Protein AF-A0A3A0ABI9-F1 (afdb_monomer)

Foldseek 3Di:
DDDPVVVVVVVVVVVVVPPPPPVPPQDPVNLVVLVVVLVVLVVVQADDPDDPPPDPDPDPDPVVVVVVVVVVVVCCVVSVVVRVVSSVVSVVVSVVSVVVSVVVVVVSVVVVVVVVVVVVVVVVVD

Structure (mmCIF, N/CA/C/O backbone):
data_AF-A0A3A0ABI9-F1
#
_entry.id   AF-A0A3A0ABI9-F1
#
loop_
_atom_site.group_PDB
_atom_site.id
_atom_site.type_symbol
_atom_site.label_atom_id
_atom_site.label_alt_id
_atom_site.label_comp_id
_atom_site.label_asym_id
_atom_site.label_entity_id
_atom_site.label_seq_id
_atom_site.pdbx_PDB_ins_code
_atom_site.Cartn_x
_atom_site.Cartn_y
_atom_site.Cartn_z
_atom_site.occupancy
_atom_site.B_iso_or_equiv
_atom_site.auth_seq_id
_atom_site.auth_comp_id
_atom_site.auth_asym_id
_atom_site.auth_atom_id
_atom_site.pdbx_PDB_model_num
ATOM 1 N N . MET A 1 1 ? 35.289 -0.280 15.786 1.00 54.44 1 MET A N 1
ATOM 2 C CA . MET A 1 1 ? 34.687 1.031 16.111 1.00 54.44 1 MET A CA 1
ATOM 3 C C . MET A 1 1 ? 33.348 1.108 15.396 1.00 54.44 1 MET A C 1
ATOM 5 O O . MET A 1 1 ? 33.340 1.077 14.175 1.00 54.44 1 MET A O 1
ATOM 9 N N . ARG A 1 2 ? 32.233 1.041 16.135 1.00 58.38 2 ARG A N 1
ATOM 10 C CA . ARG A 1 2 ? 30.863 0.992 15.594 1.00 58.38 2 ARG A CA 1
ATOM 11 C C . ARG A 1 2 ? 30.312 2.423 15.613 1.00 58.38 2 ARG A C 1
ATOM 13 O O . ARG A 1 2 ? 30.433 3.086 16.635 1.00 58.38 2 ARG A O 1
ATOM 20 N N . ASP A 1 3 ? 29.825 2.912 14.477 1.00 71.31 3 ASP A N 1
ATOM 21 C CA . ASP A 1 3 ? 29.533 4.334 14.257 1.00 71.31 3 ASP A CA 1
ATOM 22 C C . ASP A 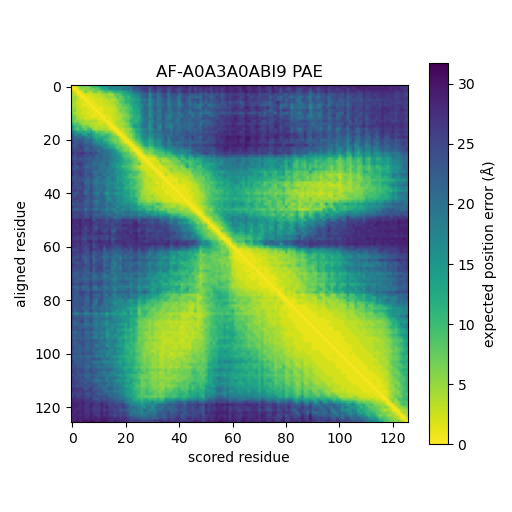1 3 ? 28.279 4.786 15.033 1.00 71.31 3 ASP A C 1
ATOM 24 O O . ASP A 1 3 ? 27.146 4.446 14.686 1.00 71.31 3 ASP A O 1
ATOM 28 N N . GLU A 1 4 ? 28.479 5.572 16.093 1.00 72.31 4 GLU A N 1
ATOM 29 C CA . GLU A 1 4 ? 27.427 6.098 16.980 1.00 72.31 4 GLU A CA 1
ATOM 30 C C . GLU A 1 4 ? 26.394 6.985 16.265 1.00 72.31 4 GLU A C 1
ATOM 32 O O . GLU A 1 4 ? 25.349 7.336 16.826 1.00 72.31 4 GLU A O 1
ATOM 37 N N . ARG A 1 5 ? 26.669 7.413 15.028 1.00 75.00 5 ARG A N 1
ATOM 38 C CA . ARG A 1 5 ? 25.697 8.159 14.220 1.00 75.00 5 ARG A CA 1
ATOM 39 C C . ARG A 1 5 ? 24.612 7.260 13.646 1.00 75.00 5 ARG A C 1
ATOM 41 O O . ARG A 1 5 ? 23.452 7.667 13.625 1.00 75.00 5 ARG A O 1
ATOM 48 N N . VAL A 1 6 ? 24.975 6.039 13.265 1.00 74.81 6 VAL A N 1
ATOM 49 C CA . VAL A 1 6 ? 24.053 5.043 12.712 1.00 74.81 6 VAL A CA 1
ATOM 50 C C . VAL A 1 6 ? 23.094 4.561 13.800 1.00 74.81 6 VAL A C 1
ATOM 52 O O . VAL A 1 6 ? 21.883 4.538 13.594 1.00 74.81 6 VAL A O 1
ATOM 55 N N . GLU A 1 7 ? 23.606 4.309 15.005 1.00 72.69 7 GLU A N 1
ATOM 56 C CA . GLU A 1 7 ? 22.789 3.872 16.142 1.00 72.69 7 GLU A CA 1
ATOM 57 C C . GLU A 1 7 ? 21.750 4.931 16.543 1.00 72.69 7 GLU A C 1
ATOM 59 O O . GLU A 1 7 ? 20.583 4.623 16.773 1.00 72.69 7 GLU A O 1
ATOM 64 N N . ARG A 1 8 ? 22.130 6.217 16.523 1.00 75.12 8 ARG A N 1
ATOM 65 C CA . ARG A 1 8 ? 21.207 7.335 16.782 1.00 75.12 8 ARG A CA 1
ATOM 66 C C . ARG A 1 8 ? 20.148 7.509 15.698 1.00 75.12 8 ARG A C 1
ATOM 68 O O . ARG A 1 8 ? 19.088 8.067 15.980 1.00 75.12 8 ARG A O 1
ATOM 75 N N . GLN A 1 9 ? 20.425 7.081 14.471 1.00 72.31 9 GLN A N 1
ATOM 76 C CA . GLN A 1 9 ? 19.454 7.103 13.382 1.00 72.31 9 GLN A CA 1
ATOM 77 C C . GLN A 1 9 ? 18.454 5.949 13.520 1.00 72.31 9 GLN A C 1
ATOM 79 O O . GLN A 1 9 ? 17.253 6.180 13.394 1.00 72.31 9 GLN A O 1
ATOM 84 N N . TYR A 1 10 ? 18.923 4.751 13.887 1.00 66.06 10 TYR A N 1
ATOM 85 C CA . TYR A 1 10 ? 18.051 3.622 14.217 1.00 66.06 10 TYR A CA 1
ATOM 86 C C . TYR A 1 10 ? 17.178 3.914 15.438 1.00 66.06 10 TYR A C 1
ATOM 88 O O . TYR A 1 10 ? 15.972 3.708 15.381 1.00 66.06 10 TYR A O 1
ATOM 96 N N . GLN A 1 11 ? 17.742 4.477 16.506 1.00 70.38 11 GLN A N 1
ATOM 97 C CA . GLN A 1 11 ? 16.997 4.844 17.716 1.00 70.38 11 GLN A CA 1
ATOM 98 C C . GLN A 1 11 ? 15.883 5.867 17.431 1.00 70.38 11 GLN A C 1
ATOM 100 O O . GLN A 1 11 ? 14.794 5.751 17.984 1.00 70.38 11 GLN A O 1
ATOM 105 N N . ARG A 1 12 ? 16.116 6.829 16.523 1.00 70.00 12 ARG A N 1
ATOM 106 C CA . ARG A 1 12 ? 15.092 7.797 16.081 1.00 70.00 12 ARG A CA 1
ATOM 107 C C . ARG A 1 12 ? 13.991 7.167 15.229 1.00 70.00 12 ARG A C 1
ATOM 109 O O . ARG A 1 12 ? 12.836 7.563 15.334 1.00 70.00 12 ARG A O 1
ATOM 116 N N . LEU A 1 13 ? 14.344 6.204 14.381 1.00 65.69 13 LEU A N 1
ATOM 117 C CA . LEU A 1 13 ? 13.376 5.452 13.580 1.00 65.69 13 LEU A CA 1
ATOM 118 C C . LEU A 1 13 ? 12.513 4.546 14.464 1.00 65.69 13 LEU A C 1
ATOM 120 O O . LEU A 1 13 ? 11.297 4.513 14.310 1.00 65.69 13 LEU A O 1
ATOM 124 N N . TRP A 1 14 ? 13.124 3.868 15.436 1.00 60.22 14 TRP A N 1
ATOM 125 C CA . TRP A 1 14 ? 12.414 2.981 16.355 1.00 60.22 14 TRP A CA 1
ATOM 126 C C . TRP A 1 14 ? 11.557 3.734 17.377 1.00 60.22 14 TRP A C 1
ATOM 128 O O . TRP A 1 14 ? 10.462 3.268 17.694 1.00 60.22 14 TRP A O 1
ATOM 138 N N . SER A 1 15 ? 11.971 4.921 17.834 1.00 61.84 15 SER A N 1
ATOM 139 C CA . SER A 1 15 ? 11.137 5.751 18.715 1.00 61.84 15 SER A CA 1
ATOM 140 C C . SER A 1 15 ? 9.895 6.304 18.008 1.00 61.84 15 SER A C 1
ATOM 142 O O . SER A 1 15 ? 8.849 6.439 18.638 1.00 61.84 15 SER A O 1
ATOM 144 N N . ALA A 1 16 ? 9.966 6.543 16.695 1.00 60.66 16 ALA A N 1
ATOM 145 C CA . ALA A 1 16 ? 8.806 6.933 15.893 1.00 60.66 16 ALA A CA 1
ATOM 146 C C . ALA A 1 16 ? 7.798 5.782 15.690 1.00 60.66 16 ALA A C 1
ATOM 148 O O . ALA A 1 16 ? 6.610 6.034 15.493 1.00 60.66 16 ALA A O 1
ATOM 149 N N . ILE A 1 17 ? 8.250 4.524 15.767 1.00 58.03 17 ILE A N 1
ATOM 150 C CA . ILE A 1 17 ? 7.410 3.328 15.578 1.00 58.03 17 ILE A CA 1
ATOM 151 C C . ILE A 1 17 ? 6.723 2.899 16.890 1.00 58.03 17 ILE A C 1
ATOM 153 O O . ILE A 1 17 ? 5.660 2.283 16.855 1.00 58.03 17 ILE A O 1
ATOM 157 N N . GLN A 1 18 ? 7.253 3.273 18.060 1.00 53.44 18 GLN A N 1
ATOM 158 C CA . GLN A 1 18 ? 6.689 2.896 19.365 1.00 53.44 18 GLN A CA 1
ATOM 159 C C . GLN A 1 18 ? 5.586 3.826 19.899 1.00 53.44 18 GLN A C 1
ATOM 161 O O . GLN A 1 18 ? 5.443 4.005 21.109 1.00 53.44 18 GLN A O 1
ATOM 166 N N . VAL A 1 19 ? 4.709 4.348 19.037 1.00 52.56 19 VAL A N 1
ATOM 167 C CA . VAL A 1 19 ? 3.439 4.919 19.518 1.00 52.56 19 VAL A CA 1
ATOM 168 C C . VAL A 1 19 ? 2.477 3.772 19.831 1.00 52.56 19 VAL A C 1
ATOM 170 O O . VAL A 1 19 ? 1.508 3.513 19.119 1.00 52.56 19 VAL A O 1
ATOM 173 N N . ARG A 1 20 ? 2.743 3.060 20.930 1.00 48.59 20 ARG A N 1
ATOM 174 C CA . ARG A 1 20 ? 1.744 2.213 21.580 1.00 48.59 20 ARG A CA 1
ATOM 175 C C . ARG A 1 20 ? 0.709 3.157 22.183 1.00 48.59 20 ARG A C 1
ATOM 177 O O . ARG A 1 20 ? 0.879 3.633 23.303 1.00 48.59 20 ARG A O 1
ATOM 184 N N . ARG A 1 21 ? -0.340 3.479 21.419 1.00 58.16 21 ARG A N 1
ATOM 185 C CA . ARG A 1 21 ? -1.507 4.161 21.985 1.00 58.16 21 ARG A CA 1
ATOM 186 C C . ARG A 1 21 ? -2.050 3.284 23.116 1.00 58.16 21 ARG A C 1
ATOM 188 O O . ARG A 1 21 ? -2.218 2.081 22.900 1.00 58.16 21 ARG A O 1
ATOM 195 N N . PRO A 1 22 ? -2.304 3.843 24.309 1.00 48.88 22 PRO A N 1
ATOM 196 C CA . PRO A 1 22 ? -3.046 3.110 25.316 1.00 48.88 22 PRO A CA 1
ATOM 197 C C . PRO A 1 22 ? -4.397 2.735 24.701 1.00 48.88 22 PRO A C 1
ATOM 199 O O . PRO A 1 22 ? -5.061 3.585 24.113 1.00 48.88 22 PRO A O 1
ATOM 202 N N . LEU A 1 23 ? -4.792 1.467 24.823 1.00 50.66 23 LEU A N 1
ATOM 203 C CA . LEU A 1 23 ? -6.124 0.956 24.472 1.00 50.66 23 LEU A CA 1
ATOM 204 C C . LEU A 1 23 ? -7.188 1.492 25.460 1.00 50.66 23 LEU A C 1
ATOM 206 O O . LEU A 1 23 ? -8.037 0.753 25.944 1.00 50.66 23 LEU A O 1
ATOM 210 N N . GLY A 1 24 ? -7.100 2.773 25.824 1.00 49.28 24 GLY A N 1
ATOM 211 C CA . GLY A 1 24 ? -8.207 3.528 26.393 1.00 49.28 24 GLY A CA 1
ATOM 212 C C . GLY A 1 24 ? -9.120 3.909 25.236 1.00 49.28 24 GLY A C 1
ATOM 213 O O . GLY A 1 24 ? -8.612 4.286 24.183 1.00 49.28 24 GLY A O 1
ATOM 214 N N . GLY A 1 25 ? -10.429 3.715 25.414 1.00 52.09 25 GLY A N 1
ATOM 215 C CA . GLY A 1 25 ? -11.440 3.713 24.351 1.00 52.09 25 GLY A CA 1
ATOM 216 C C . GLY A 1 25 ? -11.136 4.655 23.185 1.00 52.09 25 GLY A C 1
ATOM 217 O O . GLY A 1 25 ? -10.945 5.850 23.391 1.00 52.09 25 GLY A O 1
ATOM 218 N N . MET A 1 26 ? -11.084 4.096 21.972 1.00 57.19 26 MET A N 1
ATOM 219 C CA . MET A 1 26 ? -10.920 4.868 20.742 1.00 57.19 26 MET A CA 1
ATOM 220 C C . MET A 1 26 ? -12.041 5.908 20.675 1.00 57.19 26 MET A C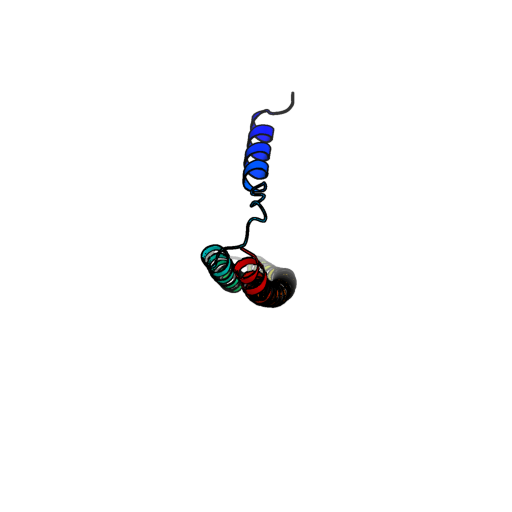 1
ATOM 222 O O . MET A 1 26 ? -13.216 5.562 20.562 1.00 57.19 26 MET A O 1
ATOM 226 N N . ASP A 1 27 ? -11.673 7.177 20.794 1.00 66.50 27 ASP A N 1
ATOM 227 C CA . ASP A 1 27 ? -12.587 8.292 20.619 1.00 66.50 27 ASP A CA 1
ATOM 228 C C . ASP A 1 27 ? -12.984 8.434 19.141 1.00 66.50 27 ASP A C 1
ATOM 230 O O . ASP A 1 27 ? -12.282 7.983 18.226 1.00 66.50 27 ASP A O 1
ATOM 234 N N . ALA A 1 28 ? -14.123 9.085 18.889 1.00 65.75 28 ALA A N 1
ATOM 235 C CA . ALA A 1 28 ? -14.615 9.328 17.532 1.00 65.75 28 ALA A CA 1
ATOM 236 C C . ALA A 1 28 ? -13.567 10.047 16.653 1.00 65.75 28 ALA A C 1
ATOM 238 O O . ALA A 1 28 ? -13.464 9.772 15.458 1.00 65.75 28 ALA A O 1
ATOM 239 N N . ALA A 1 29 ? -12.725 10.895 17.256 1.00 69.00 29 ALA A N 1
ATOM 240 C CA . ALA A 1 29 ? -11.622 11.580 16.585 1.00 69.00 29 ALA A CA 1
ATOM 241 C C . ALA A 1 29 ? -10.530 10.615 16.079 1.00 69.00 29 ALA A C 1
ATOM 243 O O . ALA A 1 29 ? -10.016 10.779 14.972 1.00 69.00 29 ALA A O 1
ATOM 244 N N . SER A 1 30 ? -10.184 9.573 16.842 1.00 69.75 30 SER A N 1
ATOM 245 C CA . SER A 1 30 ? -9.244 8.538 16.392 1.00 69.75 30 SER A CA 1
ATOM 246 C C . SER A 1 30 ? -9.810 7.676 15.271 1.00 69.75 30 SER A C 1
ATOM 248 O O . SER A 1 30 ? -9.068 7.286 14.364 1.00 69.75 30 SER A O 1
ATOM 250 N N . MET A 1 31 ? -11.113 7.391 15.315 1.00 68.38 31 MET A N 1
ATOM 251 C CA . MET A 1 31 ? -11.804 6.686 14.240 1.00 68.38 31 MET A CA 1
ATOM 252 C C . MET A 1 31 ? -11.807 7.505 12.949 1.00 68.38 31 MET A C 1
ATOM 254 O O . MET A 1 31 ? -11.492 6.953 11.893 1.00 68.38 31 MET A O 1
ATOM 258 N N . ASP A 1 32 ? -12.100 8.799 13.023 1.00 73.56 32 ASP A N 1
ATOM 259 C CA . ASP A 1 32 ? -12.086 9.696 11.867 1.00 73.56 32 ASP A CA 1
ATOM 260 C C . ASP A 1 32 ? -10.677 9.820 11.261 1.00 73.56 32 ASP A C 1
ATOM 262 O O . ASP A 1 32 ? -10.473 9.582 10.069 1.00 73.56 32 ASP A O 1
ATOM 266 N N . ALA A 1 33 ? -9.656 9.994 12.107 1.00 76.44 33 ALA A N 1
ATOM 267 C CA . ALA A 1 33 ? -8.258 10.003 11.677 1.00 76.44 33 ALA A CA 1
ATOM 268 C C . ALA A 1 33 ? -7.838 8.705 10.959 1.00 76.44 33 ALA A C 1
ATOM 270 O O . ALA A 1 33 ? -7.015 8.735 10.042 1.00 76.44 33 ALA A O 1
ATOM 271 N N . GLY A 1 34 ? -8.390 7.553 11.353 1.00 77.88 34 GLY A N 1
ATO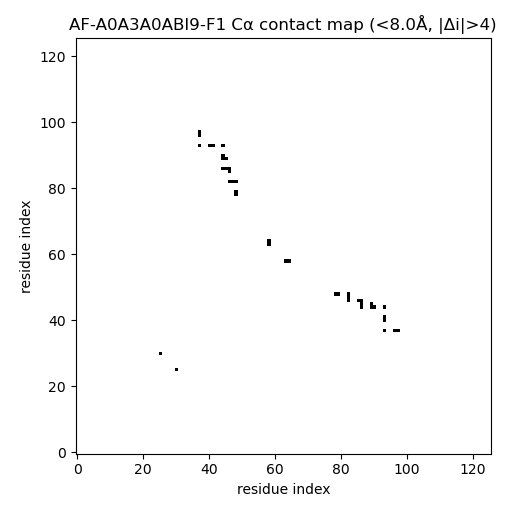M 272 C CA . GLY A 1 34 ? -8.145 6.286 10.664 1.00 77.88 34 GLY A CA 1
ATOM 273 C C . GLY A 1 34 ? -8.779 6.218 9.267 1.00 77.88 34 GLY A C 1
ATOM 274 O O . GLY A 1 34 ? -8.168 5.641 8.370 1.00 77.88 34 GLY A O 1
ATOM 275 N N . LYS A 1 35 ? -9.955 6.832 9.057 1.00 79.00 35 LYS A N 1
ATOM 276 C CA . LYS A 1 35 ? -10.608 6.908 7.736 1.00 79.00 35 LYS A CA 1
ATOM 277 C C . LYS A 1 35 ? -9.787 7.770 6.783 1.00 79.00 35 LYS A C 1
ATOM 279 O O . LYS A 1 35 ? -9.425 7.313 5.704 1.00 79.00 35 LYS A O 1
ATOM 284 N N . VAL A 1 36 ? -9.375 8.951 7.247 1.00 79.44 36 VAL A N 1
ATOM 285 C CA . VAL A 1 36 ? -8.529 9.881 6.483 1.00 79.44 36 VAL A CA 1
ATOM 286 C C . VAL A 1 36 ? -7.219 9.219 6.041 1.00 79.44 36 VAL A C 1
ATOM 288 O O . VAL A 1 36 ? -6.794 9.371 4.896 1.00 79.44 36 VAL A O 1
ATOM 291 N N . ARG A 1 37 ? -6.582 8.432 6.920 1.00 80.69 37 ARG A N 1
ATOM 292 C CA . ARG A 1 37 ? -5.349 7.699 6.581 1.00 80.69 37 ARG A CA 1
ATOM 293 C C . ARG A 1 37 ? -5.576 6.580 5.569 1.00 80.69 37 ARG A C 1
ATOM 295 O O . ARG A 1 37 ? -4.711 6.359 4.727 1.00 80.69 37 ARG A O 1
ATOM 302 N N . LEU A 1 38 ? -6.707 5.878 5.642 1.00 83.06 38 LEU A N 1
ATOM 303 C CA . LEU A 1 38 ? -7.041 4.816 4.693 1.00 83.06 38 LEU A CA 1
ATOM 304 C C . LEU A 1 38 ? -7.351 5.382 3.302 1.00 83.06 38 LEU A C 1
ATOM 306 O O . LEU A 1 38 ? -6.951 4.801 2.296 1.00 83.06 38 LEU A O 1
ATOM 310 N N . GLU A 1 39 ? -8.010 6.538 3.238 1.00 82.31 39 GLU A N 1
ATOM 311 C CA . GLU A 1 39 ? -8.230 7.268 1.987 1.00 82.31 39 GLU A CA 1
ATOM 312 C C . GLU A 1 39 ? -6.924 7.783 1.381 1.00 82.31 39 GLU A C 1
ATOM 314 O O . GLU A 1 39 ? -6.715 7.665 0.175 1.00 82.31 39 GLU A O 1
ATOM 319 N N . GLU A 1 40 ? -6.019 8.311 2.206 1.00 80.88 40 GLU A N 1
ATOM 320 C CA . GLU A 1 40 ? -4.691 8.719 1.747 1.00 80.88 40 GLU A CA 1
ATOM 321 C C . GLU A 1 40 ? -3.884 7.523 1.228 1.00 80.88 40 GLU A C 1
ATOM 323 O O . GLU A 1 40 ? -3.312 7.581 0.139 1.00 80.88 40 GLU A O 1
ATOM 328 N N . ALA A 1 41 ? -3.910 6.395 1.943 1.00 78.38 41 ALA A N 1
ATOM 329 C CA . ALA A 1 41 ? -3.286 5.157 1.484 1.00 78.38 41 ALA A CA 1
ATOM 330 C C . ALA A 1 41 ? -3.889 4.669 0.155 1.00 78.38 41 ALA A C 1
ATOM 332 O O . ALA A 1 41 ? -3.152 4.242 -0.731 1.00 78.38 41 ALA A O 1
ATOM 333 N N . ALA A 1 42 ? -5.210 4.785 -0.025 1.00 79.44 42 ALA A N 1
ATOM 334 C CA . ALA A 1 42 ? -5.880 4.437 -1.275 1.00 79.44 42 ALA A CA 1
ATOM 335 C C . ALA A 1 42 ? -5.425 5.315 -2.452 1.00 79.44 42 ALA A C 1
ATOM 337 O O . ALA A 1 42 ? -5.239 4.801 -3.555 1.00 79.44 42 ALA A O 1
ATOM 338 N N . ARG A 1 43 ? -5.203 6.618 -2.225 1.00 76.94 43 ARG A N 1
ATOM 339 C CA . ARG A 1 43 ? -4.677 7.542 -3.247 1.00 76.94 43 ARG A CA 1
ATOM 340 C C . ARG A 1 43 ? -3.260 7.174 -3.686 1.00 76.94 43 ARG A C 1
ATOM 342 O O . ARG A 1 43 ? -2.943 7.275 -4.868 1.00 76.94 43 ARG A O 1
ATOM 349 N N . LEU A 1 44 ? -2.424 6.729 -2.749 1.00 79.81 44 LEU A N 1
ATOM 350 C CA . LEU A 1 44 ? -1.012 6.415 -2.991 1.00 79.81 44 LEU A CA 1
ATOM 351 C C . LEU A 1 44 ? -0.760 4.968 -3.448 1.00 79.81 44 LEU A C 1
ATOM 353 O O . LEU A 1 44 ? 0.344 4.651 -3.883 1.00 79.81 44 LEU A O 1
ATOM 357 N N . ALA A 1 45 ? -1.762 4.088 -3.376 1.00 71.31 45 ALA A N 1
ATOM 358 C CA . ALA A 1 45 ? -1.615 2.659 -3.662 1.00 71.31 45 ALA A CA 1
ATOM 359 C C . ALA A 1 45 ? -1.217 2.341 -5.117 1.00 71.31 45 ALA A C 1
ATOM 361 O O . ALA A 1 45 ? -0.675 1.267 -5.380 1.00 71.31 45 ALA A O 1
ATOM 362 N N . THR A 1 46 ? -1.480 3.246 -6.064 1.00 72.00 46 THR A N 1
ATOM 363 C CA . THR A 1 46 ? -1.195 3.016 -7.487 1.00 72.00 46 THR A CA 1
ATOM 364 C C . THR A 1 46 ? 0.171 3.569 -7.878 1.00 72.00 46 THR A C 1
ATOM 366 O O . THR A 1 46 ? 0.410 4.774 -7.847 1.00 72.00 46 THR A O 1
ATOM 369 N N . VAL A 1 47 ? 1.048 2.683 -8.336 1.00 74.00 47 VAL A N 1
ATOM 370 C CA . VAL A 1 47 ? 2.346 3.008 -8.923 1.00 74.00 47 VAL A CA 1
ATOM 371 C C . VAL A 1 47 ? 2.209 3.066 -10.447 1.00 74.00 47 VAL A C 1
ATOM 373 O O . VAL A 1 47 ? 1.666 2.157 -11.076 1.00 74.00 47 VAL A O 1
ATOM 376 N N . ASN A 1 48 ? 2.715 4.139 -11.060 1.00 69.62 48 ASN A N 1
ATOM 377 C CA . ASN A 1 48 ? 2.719 4.327 -12.512 1.00 69.62 48 ASN A CA 1
ATOM 378 C C . ASN A 1 48 ? 4.099 4.008 -13.110 1.00 69.62 48 ASN A C 1
ATOM 380 O O . ASN A 1 48 ? 5.104 4.592 -12.714 1.00 69.62 48 ASN A O 1
ATOM 384 N N . ALA A 1 49 ? 4.143 3.129 -14.118 1.00 62.88 49 ALA A N 1
ATOM 385 C CA . ALA A 1 49 ? 5.376 2.729 -14.816 1.00 62.88 49 ALA A CA 1
ATOM 386 C C . ALA A 1 49 ? 5.807 3.690 -15.947 1.00 62.88 49 ALA A C 1
ATOM 388 O O . ALA A 1 49 ? 6.843 3.486 -16.584 1.00 62.88 49 ALA A O 1
ATOM 389 N N . HIS A 1 50 ? 5.004 4.712 -16.254 1.00 60.06 50 HIS A N 1
ATOM 390 C CA . HIS A 1 50 ? 5.181 5.553 -17.438 1.00 60.06 50 HIS A CA 1
ATOM 391 C C . HIS A 1 50 ? 6.300 6.588 -17.254 1.00 60.06 50 HIS A C 1
ATOM 393 O O . HIS A 1 50 ? 6.050 7.756 -16.979 1.00 60.06 50 HIS A O 1
ATOM 399 N N . TRP A 1 51 ? 7.550 6.174 -17.459 1.00 54.41 51 TRP A N 1
ATOM 400 C CA . TRP A 1 51 ? 8.666 7.106 -17.607 1.00 54.41 51 TRP A CA 1
ATOM 401 C C . TRP A 1 51 ? 8.767 7.569 -19.063 1.00 54.41 51 TRP A C 1
ATOM 403 O O . TRP A 1 51 ? 9.212 6.832 -19.947 1.00 54.41 51 TRP A O 1
ATOM 413 N N . GLY A 1 52 ? 8.357 8.812 -19.323 1.00 51.19 52 GLY A N 1
ATOM 414 C CA . GLY A 1 52 ? 8.583 9.506 -20.590 1.00 51.19 52 GLY A CA 1
ATOM 415 C C . GLY A 1 52 ? 10.049 9.907 -20.738 1.00 51.19 52 GLY A C 1
ATOM 416 O O . GLY A 1 52 ? 10.385 11.079 -20.620 1.00 51.19 52 GLY A O 1
ATOM 417 N N . ILE A 1 53 ? 10.944 8.942 -20.962 1.00 55.41 53 ILE A N 1
ATOM 418 C CA . ILE A 1 53 ? 12.371 9.224 -21.171 1.00 55.41 53 ILE A CA 1
ATOM 419 C C . ILE A 1 53 ? 12.558 9.749 -22.605 1.00 55.41 53 ILE A C 1
ATOM 421 O O . ILE A 1 53 ? 12.928 9.011 -23.525 1.00 55.41 53 ILE A O 1
ATOM 425 N N . ALA A 1 54 ? 12.261 11.032 -22.806 1.00 52.12 54 ALA A N 1
ATOM 426 C CA . ALA A 1 54 ? 12.616 11.776 -24.006 1.00 52.12 54 ALA A CA 1
ATOM 427 C C . ALA A 1 54 ? 14.084 12.204 -23.882 1.00 52.12 54 ALA A C 1
ATOM 429 O O . ALA A 1 54 ? 14.404 13.188 -23.226 1.00 52.12 54 ALA A O 1
ATOM 430 N N . THR A 1 55 ? 15.006 11.418 -24.440 1.00 56.59 55 THR A N 1
ATOM 431 C CA . THR A 1 55 ? 16.418 11.819 -24.494 1.00 56.59 55 THR A CA 1
ATOM 432 C C . THR A 1 55 ? 16.732 12.406 -25.863 1.00 56.59 55 THR A C 1
ATOM 434 O O . THR A 1 55 ? 16.877 11.659 -26.835 1.00 56.59 55 THR A O 1
ATOM 437 N N . ASP A 1 56 ? 16.874 13.727 -25.901 1.00 56.31 56 ASP A N 1
ATOM 438 C CA . ASP A 1 56 ? 17.071 14.555 -27.095 1.00 56.31 56 ASP A CA 1
ATOM 439 C C . ASP A 1 56 ? 18.550 14.604 -27.532 1.00 56.31 56 ASP A C 1
ATOM 441 O O . ASP A 1 56 ? 19.175 15.653 -27.649 1.00 56.31 56 ASP A O 1
ATOM 445 N N . ILE A 1 57 ? 19.170 13.427 -27.675 1.00 60.88 57 ILE A N 1
ATOM 446 C CA . ILE A 1 57 ? 20.585 13.318 -28.061 1.00 60.88 57 ILE A CA 1
ATOM 447 C C . ILE A 1 57 ? 20.650 13.018 -29.562 1.00 60.88 57 ILE A C 1
ATOM 449 O O . ILE A 1 57 ? 20.064 12.012 -29.978 1.00 60.88 57 ILE A O 1
ATOM 453 N N . PRO A 1 58 ? 21.368 13.816 -30.376 1.00 59.03 58 PRO A N 1
ATOM 454 C CA . PRO A 1 58 ? 21.547 13.541 -31.798 1.00 59.03 58 PRO A CA 1
ATOM 455 C C . PRO A 1 58 ? 22.412 12.282 -31.978 1.00 59.03 58 PRO A C 1
ATOM 457 O O . PRO A 1 58 ? 23.618 12.287 -31.738 1.00 59.03 58 PRO A O 1
ATOM 460 N N . ILE A 1 59 ? 21.785 11.160 -32.348 1.00 58.62 59 ILE A N 1
ATOM 461 C CA . ILE A 1 59 ? 22.463 9.866 -32.519 1.00 58.62 59 ILE A CA 1
ATOM 462 C C . ILE A 1 59 ? 22.987 9.748 -33.953 1.00 58.62 59 ILE A C 1
ATOM 464 O O . ILE A 1 59 ? 22.209 9.713 -34.902 1.00 58.62 59 ILE A O 1
ATOM 468 N N . VAL A 1 60 ? 24.306 9.614 -34.101 1.00 63.41 60 VAL A N 1
ATOM 469 C CA . VAL A 1 60 ? 25.002 9.608 -35.402 1.00 63.41 60 VAL A CA 1
ATOM 470 C C . VAL A 1 60 ? 25.074 8.207 -36.046 1.00 63.41 60 VAL A C 1
ATOM 472 O O . VAL A 1 60 ? 25.362 8.082 -37.232 1.00 63.41 60 VAL A O 1
ATOM 475 N N . THR A 1 61 ? 24.754 7.124 -35.322 1.00 72.75 61 THR A N 1
ATOM 476 C CA . THR A 1 61 ? 24.910 5.740 -35.820 1.00 72.75 61 THR A CA 1
ATOM 477 C C . THR A 1 61 ? 23.683 4.846 -35.606 1.00 72.75 61 THR A C 1
ATOM 479 O O . THR A 1 61 ? 23.129 4.742 -34.510 1.00 72.75 61 THR A O 1
ATOM 482 N N . ARG A 1 62 ? 23.291 4.114 -36.665 1.00 76.31 62 ARG A N 1
ATOM 483 C CA . ARG A 1 62 ? 22.138 3.184 -36.687 1.00 76.31 62 ARG A CA 1
ATOM 484 C C . ARG A 1 62 ? 22.183 2.132 -35.568 1.00 76.31 62 ARG A C 1
ATOM 486 O O . ARG A 1 62 ? 21.142 1.799 -35.008 1.00 76.31 62 ARG A O 1
ATOM 493 N N . ALA A 1 63 ? 23.375 1.653 -35.205 1.00 81.31 63 ALA A N 1
ATOM 494 C CA . ALA A 1 63 ? 23.567 0.675 -34.132 1.00 81.31 63 ALA A CA 1
ATOM 495 C C . ALA A 1 63 ? 23.140 1.211 -32.752 1.00 81.31 63 ALA A C 1
ATOM 497 O O . ALA A 1 63 ? 22.478 0.508 -31.992 1.00 81.31 63 ALA A O 1
ATOM 498 N N . VAL A 1 64 ? 23.443 2.478 -32.448 1.00 81.44 64 VAL A N 1
ATOM 499 C CA . VAL A 1 64 ? 23.075 3.118 -31.172 1.00 81.44 64 VAL A CA 1
ATOM 500 C C . VAL A 1 64 ? 21.565 3.341 -31.085 1.00 81.44 64 VAL A C 1
ATOM 502 O O . VAL A 1 64 ? 20.968 3.149 -30.024 1.00 81.44 64 VAL A O 1
ATOM 505 N N . VAL A 1 65 ? 20.921 3.687 -32.205 1.00 81.81 65 VAL A N 1
ATOM 506 C CA . VAL A 1 65 ? 19.454 3.778 -32.285 1.00 81.81 65 VAL A CA 1
ATOM 507 C C . VAL A 1 65 ? 18.813 2.417 -32.002 1.00 81.81 65 VAL A C 1
ATOM 509 O O . VAL A 1 65 ? 17.872 2.336 -31.211 1.00 81.81 65 VAL A O 1
ATOM 512 N N . LEU A 1 66 ? 19.343 1.345 -32.602 1.00 83.12 66 LEU A N 1
ATOM 513 C CA . LEU A 1 66 ? 18.841 -0.015 -32.404 1.00 83.12 66 LEU A CA 1
ATOM 514 C C . LEU A 1 66 ? 19.001 -0.468 -30.946 1.00 83.12 66 LEU A C 1
ATOM 516 O O . LEU A 1 66 ? 18.048 -0.962 -30.347 1.00 83.12 66 LEU A O 1
ATOM 520 N N . TRP A 1 67 ? 20.174 -0.221 -30.356 1.00 84.75 67 TRP A N 1
ATOM 521 C CA . TRP A 1 67 ? 20.465 -0.518 -28.955 1.00 84.75 67 TRP A CA 1
ATOM 522 C C . TRP A 1 67 ? 19.514 0.213 -28.003 1.00 84.75 67 TRP A C 1
ATOM 524 O O . TRP A 1 67 ? 18.901 -0.405 -27.136 1.00 84.75 67 TRP A O 1
ATOM 534 N N . ARG A 1 68 ? 19.314 1.523 -28.200 1.00 82.81 68 ARG A N 1
ATOM 535 C CA . ARG A 1 68 ? 18.369 2.321 -27.402 1.00 82.81 68 ARG A CA 1
ATOM 536 C C . ARG A 1 68 ? 16.938 1.815 -27.522 1.00 82.81 68 ARG A C 1
ATOM 538 O O . ARG A 1 68 ? 16.2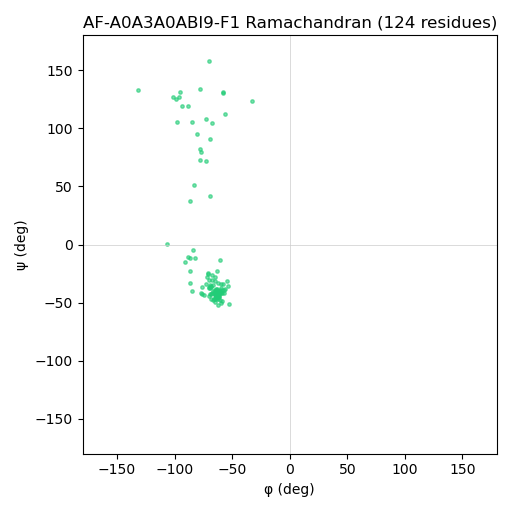21 1.769 -26.523 1.00 82.81 68 ARG A O 1
ATOM 545 N N . ARG A 1 69 ? 16.514 1.433 -28.730 1.00 84.69 69 ARG A N 1
ATOM 546 C CA . ARG A 1 69 ? 15.187 0.851 -28.952 1.00 84.69 69 ARG A CA 1
ATOM 547 C C . ARG A 1 69 ? 15.049 -0.487 -28.224 1.00 84.69 69 ARG A C 1
ATOM 549 O O . ARG A 1 69 ? 14.044 -0.685 -27.549 1.00 84.69 69 ARG A O 1
ATOM 556 N N . GLY A 1 70 ? 16.067 -1.344 -28.296 1.00 86.00 70 GLY A N 1
ATOM 557 C CA . GLY A 1 70 ? 16.126 -2.612 -27.568 1.00 86.00 70 GLY A CA 1
ATOM 558 C C . GLY A 1 70 ? 16.049 -2.416 -26.056 1.00 86.00 70 GLY A C 1
ATOM 559 O O . GLY A 1 70 ? 15.180 -2.998 -25.416 1.00 86.00 70 GLY A O 1
ATOM 560 N N . MET A 1 71 ? 16.871 -1.523 -25.496 1.00 86.31 71 MET A N 1
ATOM 561 C CA . MET A 1 71 ? 16.840 -1.193 -24.068 1.00 86.31 71 MET A CA 1
ATOM 562 C C . MET A 1 71 ? 15.483 -0.655 -23.629 1.00 86.31 71 MET A C 1
ATOM 564 O O . MET A 1 71 ? 14.977 -1.068 -22.596 1.00 86.31 71 MET A O 1
ATOM 568 N N . ARG A 1 72 ? 14.840 0.212 -24.418 1.00 83.06 72 ARG A N 1
ATOM 569 C CA . ARG A 1 72 ? 13.506 0.730 -24.081 1.00 83.06 72 ARG A CA 1
ATOM 570 C C . ARG A 1 72 ? 12.460 -0.381 -24.008 1.00 83.06 72 ARG A C 1
ATOM 572 O O . ARG A 1 72 ? 11.629 -0.369 -23.106 1.00 83.06 72 ARG A O 1
ATOM 579 N N . VAL A 1 73 ? 12.495 -1.324 -24.949 1.00 84.69 73 VAL A N 1
ATOM 580 C CA . VAL A 1 73 ? 11.576 -2.470 -24.958 1.00 84.69 73 VAL A CA 1
ATOM 581 C C . VAL A 1 73 ? 11.881 -3.409 -23.793 1.00 84.69 73 VAL A C 1
ATOM 583 O O . VAL A 1 73 ? 10.957 -3.751 -23.067 1.00 84.69 73 VAL A O 1
ATOM 586 N N . LEU A 1 74 ? 13.150 -3.754 -23.560 1.00 83.38 74 LEU A N 1
ATOM 587 C CA . LEU A 1 74 ? 13.581 -4.616 -22.453 1.00 83.38 74 LEU A CA 1
ATOM 588 C C . LEU A 1 74 ? 13.232 -4.024 -21.086 1.00 83.38 74 LEU A C 1
ATOM 590 O O . LEU A 1 74 ? 12.632 -4.708 -20.264 1.00 83.38 74 LEU A O 1
ATOM 594 N N . LEU A 1 75 ? 13.536 -2.744 -20.854 1.00 85.00 75 LEU A N 1
ATOM 595 C CA . LEU A 1 75 ? 13.183 -2.063 -19.608 1.00 85.00 75 LEU A CA 1
ATOM 596 C C . LEU A 1 75 ? 11.670 -1.999 -19.430 1.00 85.00 75 LEU A C 1
ATOM 598 O O . LEU A 1 75 ? 11.184 -2.272 -18.341 1.00 85.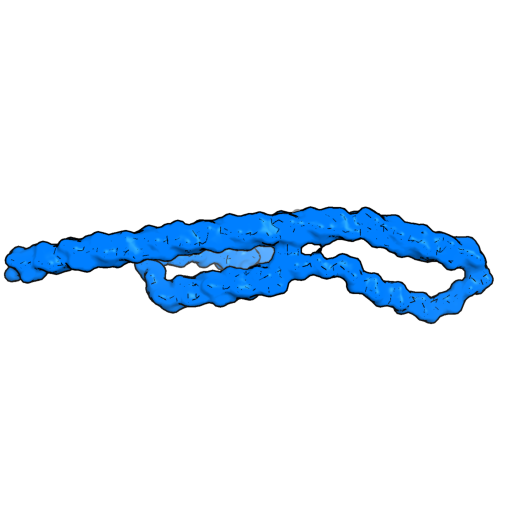00 75 LEU A O 1
ATOM 602 N N . ARG A 1 76 ? 10.909 -1.691 -20.486 1.00 82.12 76 ARG A N 1
ATOM 603 C CA . ARG A 1 76 ? 9.442 -1.703 -20.414 1.00 82.12 76 ARG A CA 1
ATOM 604 C C . ARG A 1 76 ? 8.912 -3.097 -20.081 1.00 82.12 76 ARG A C 1
ATOM 606 O O . ARG A 1 76 ? 7.991 -3.212 -19.283 1.00 82.12 76 ARG A O 1
ATOM 613 N N . TRP A 1 77 ? 9.499 -4.141 -20.659 1.00 82.38 77 TRP A N 1
ATOM 614 C CA . TRP A 1 77 ? 9.097 -5.524 -20.416 1.00 82.38 77 TRP A CA 1
ATOM 615 C C . TRP A 1 77 ? 9.463 -6.005 -19.009 1.00 82.38 77 TRP A C 1
ATOM 617 O O . TRP A 1 77 ? 8.734 -6.807 -18.444 1.00 82.38 77 TRP A O 1
ATOM 627 N N . TYR A 1 78 ? 10.546 -5.490 -18.423 1.00 81.88 78 TYR A N 1
ATOM 628 C CA . TYR A 1 78 ? 10.980 -5.838 -17.068 1.00 81.88 78 TYR A CA 1
ATOM 629 C C . TYR A 1 78 ? 10.280 -5.014 -15.974 1.00 81.88 78 TYR A C 1
ATOM 631 O O . TYR A 1 78 ? 9.902 -5.548 -14.937 1.00 81.88 78 TYR A O 1
ATOM 639 N N . ILE A 1 79 ? 10.071 -3.714 -16.198 1.00 83.19 79 ILE A N 1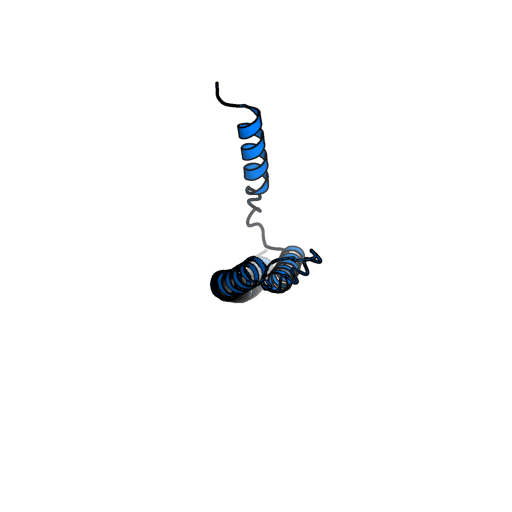
ATOM 640 C CA . ILE A 1 79 ? 9.480 -2.797 -15.211 1.00 83.19 79 ILE A CA 1
ATOM 641 C C . ILE A 1 79 ? 7.966 -3.000 -15.104 1.00 83.19 79 ILE A C 1
ATOM 643 O O . ILE A 1 79 ? 7.440 -3.026 -13.993 1.00 83.19 79 ILE A O 1
ATOM 647 N N . ASN A 1 80 ? 7.262 -3.172 -16.229 1.00 84.19 80 ASN A N 1
ATOM 648 C CA . ASN A 1 80 ? 5.808 -3.349 -16.227 1.00 84.19 80 ASN A CA 1
ATOM 649 C C . ASN A 1 80 ? 5.318 -4.472 -15.292 1.00 84.19 80 ASN A C 1
ATOM 651 O O . ASN A 1 80 ? 4.468 -4.175 -14.454 1.00 84.19 80 ASN A O 1
ATOM 655 N N . PRO A 1 81 ? 5.845 -5.713 -15.349 1.00 84.06 81 PRO A N 1
ATOM 656 C CA . PRO A 1 81 ? 5.370 -6.781 -14.473 1.00 84.06 81 PRO A CA 1
ATOM 657 C C . PRO A 1 81 ? 5.665 -6.512 -12.994 1.00 84.06 81 PRO A C 1
ATOM 659 O O . PRO A 1 81 ? 4.917 -6.975 -12.140 1.00 84.06 81 PRO A O 1
ATOM 662 N N . ILE A 1 82 ? 6.722 -5.763 -12.663 1.00 84.44 82 ILE A N 1
ATOM 663 C CA . ILE A 1 82 ? 7.023 -5.382 -11.274 1.00 84.44 82 ILE A CA 1
ATOM 664 C C . ILE A 1 82 ? 5.993 -4.369 -10.765 1.00 84.44 82 ILE A C 1
ATOM 666 O O . ILE A 1 82 ? 5.489 -4.510 -9.654 1.00 84.44 82 ILE A O 1
ATOM 670 N N . VAL A 1 83 ? 5.658 -3.362 -11.575 1.00 85.00 83 VAL A N 1
ATOM 671 C CA . VAL A 1 83 ? 4.644 -2.360 -11.215 1.00 85.00 83 VAL A CA 1
ATOM 672 C C . VAL A 1 83 ? 3.261 -2.997 -11.090 1.00 85.00 83 VAL A C 1
ATOM 674 O O . VAL A 1 83 ? 2.525 -2.686 -10.159 1.00 85.00 83 VAL A O 1
ATOM 677 N N . GLU A 1 84 ? 2.925 -3.930 -11.977 1.00 83.50 84 GLU A N 1
ATOM 678 C CA . GLU A 1 84 ? 1.660 -4.663 -11.920 1.00 83.50 84 GLU A CA 1
ATOM 679 C C . GLU A 1 84 ? 1.550 -5.517 -10.649 1.00 83.50 84 GLU A C 1
ATOM 681 O O . GLU A 1 84 ? 0.534 -5.463 -9.959 1.00 83.50 84 GLU A O 1
ATOM 686 N N . GLN A 1 85 ? 2.628 -6.211 -10.267 1.00 86.12 85 GLN A N 1
ATOM 687 C CA . GLN A 1 85 ? 2.691 -6.954 -9.005 1.00 86.12 85 GLN A CA 1
ATOM 688 C C . GLN A 1 85 ? 2.567 -6.043 -7.777 1.00 86.12 85 GLN A C 1
ATOM 690 O O . GLN A 1 85 ? 1.843 -6.378 -6.841 1.00 86.12 85 GLN A O 1
ATOM 695 N N . GLN A 1 86 ? 3.227 -4.879 -7.775 1.00 86.44 86 GLN A N 1
ATOM 696 C CA . GLN A 1 86 ? 3.114 -3.915 -6.675 1.00 86.44 86 GLN A CA 1
ATOM 697 C C . GLN A 1 86 ? 1.699 -3.351 -6.555 1.00 86.44 86 GLN A C 1
ATOM 699 O O . GLN A 1 86 ? 1.166 -3.278 -5.453 1.00 86.44 86 GLN A O 1
ATOM 704 N N . ASN A 1 87 ? 1.060 -3.010 -7.674 1.00 86.31 87 ASN A N 1
ATOM 705 C CA . ASN A 1 87 ? -0.312 -2.509 -7.672 1.00 86.31 87 ASN A CA 1
ATOM 706 C C . ASN A 1 87 ? -1.302 -3.576 -7.188 1.00 86.31 87 ASN A C 1
ATOM 708 O O . ASN A 1 87 ? -2.176 -3.269 -6.377 1.00 86.31 87 ASN A O 1
ATOM 712 N N . ALA A 1 88 ? -1.140 -4.830 -7.623 1.00 84.88 88 ALA A N 1
ATOM 713 C CA . ALA A 1 88 ? -1.958 -5.948 -7.155 1.00 84.88 88 ALA A CA 1
ATOM 714 C C . ALA A 1 88 ? -1.790 -6.186 -5.645 1.00 84.88 88 ALA A C 1
ATOM 716 O O . ALA A 1 88 ? -2.776 -6.339 -4.920 1.00 84.88 88 ALA A O 1
ATOM 717 N N . TYR A 1 89 ? -0.548 -6.151 -5.156 1.00 88.44 89 TYR A N 1
ATOM 718 C CA . TYR A 1 89 ? -0.256 -6.267 -3.731 1.00 88.44 89 TYR A CA 1
ATOM 719 C C . TYR A 1 89 ? -0.866 -5.108 -2.934 1.00 88.44 89 TYR A C 1
ATOM 721 O O . TYR A 1 89 ? -1.629 -5.348 -1.999 1.00 88.44 89 TYR A O 1
ATOM 729 N N . ASN A 1 90 ? -0.611 -3.860 -3.332 1.00 89.44 90 ASN A N 1
ATOM 730 C CA . ASN A 1 90 ? -1.144 -2.675 -2.660 1.00 89.44 90 ASN A CA 1
ATOM 731 C C . ASN A 1 90 ? -2.675 -2.697 -2.595 1.00 89.44 90 ASN A C 1
ATOM 733 O O . ASN A 1 90 ? -3.249 -2.349 -1.564 1.00 89.44 90 ASN A O 1
ATOM 737 N N . LEU A 1 91 ? -3.339 -3.158 -3.658 1.00 89.44 91 LEU A N 1
ATOM 738 C CA . LEU A 1 91 ? -4.790 -3.325 -3.680 1.00 89.44 91 LEU A CA 1
ATOM 739 C C . LEU A 1 91 ? -5.264 -4.383 -2.674 1.00 89.44 91 LEU A C 1
ATOM 741 O O . LEU A 1 91 ? -6.212 -4.133 -1.933 1.00 89.44 91 LEU A O 1
ATOM 745 N N . SER A 1 92 ? -4.597 -5.540 -2.607 1.00 91.00 92 SER A N 1
ATOM 746 C CA . SER A 1 92 ? -4.935 -6.587 -1.631 1.00 91.00 92 SER A CA 1
ATOM 747 C C . SER A 1 92 ? -4.771 -6.112 -0.185 1.00 91.00 92 SER A C 1
ATOM 749 O O . SER A 1 92 ? -5.657 -6.334 0.639 1.00 91.00 92 SER A O 1
ATOM 751 N N . VAL A 1 93 ? -3.690 -5.382 0.108 1.00 91.56 93 VAL A N 1
ATOM 752 C CA . VAL A 1 93 ? -3.433 -4.804 1.433 1.00 91.56 93 VAL A CA 1
ATOM 753 C C . VAL A 1 93 ? -4.487 -3.758 1.774 1.00 91.56 93 VAL A C 1
ATOM 755 O O . VAL A 1 93 ? -5.010 -3.755 2.885 1.00 91.56 93 VAL A O 1
ATOM 758 N N . LEU A 1 94 ? -4.841 -2.891 0.824 1.00 92.19 94 LEU A N 1
ATOM 759 C CA . LEU A 1 94 ? -5.875 -1.883 1.030 1.00 92.19 94 LEU A CA 1
ATOM 760 C C . LEU A 1 94 ? -7.237 -2.517 1.335 1.00 92.19 94 LEU A C 1
ATOM 762 O O . LEU A 1 94 ? -7.950 -2.031 2.210 1.00 92.19 94 LEU A O 1
ATOM 766 N N . ASN A 1 95 ? -7.585 -3.602 0.642 1.00 89.69 95 ASN A N 1
ATOM 767 C CA . ASN A 1 95 ? -8.817 -4.340 0.904 1.00 89.69 95 ASN A CA 1
ATOM 768 C C . ASN A 1 95 ? -8.793 -4.987 2.293 1.00 89.69 95 ASN A C 1
ATOM 770 O O . ASN A 1 95 ? -9.707 -4.752 3.072 1.00 89.69 95 ASN A O 1
ATOM 774 N N . ALA A 1 96 ? -7.704 -5.664 2.667 1.00 91.56 96 ALA A N 1
ATOM 775 C CA . ALA A 1 96 ? -7.567 -6.238 4.006 1.00 91.56 96 ALA A CA 1
ATOM 776 C C . ALA A 1 96 ? -7.671 -5.175 5.119 1.00 91.56 96 ALA A C 1
ATOM 778 O O . ALA A 1 96 ? -8.295 -5.404 6.152 1.00 91.56 96 ALA A O 1
ATOM 779 N N . LEU A 1 97 ? -7.098 -3.984 4.907 1.00 90.69 97 LEU A N 1
ATOM 780 C CA . LEU A 1 97 ? -7.216 -2.867 5.850 1.00 90.69 97 LEU A CA 1
ATOM 781 C C . LEU A 1 97 ? -8.648 -2.325 5.951 1.00 90.69 97 LEU A C 1
ATOM 783 O O . LEU A 1 97 ? -9.059 -1.910 7.034 1.00 90.69 97 LEU A O 1
ATOM 787 N N . ARG A 1 98 ? -9.406 -2.316 4.849 1.00 90.25 98 ARG A N 1
ATOM 788 C CA . ARG A 1 98 ? -10.831 -1.947 4.844 1.00 90.25 98 ARG A CA 1
ATOM 789 C C . ARG A 1 98 ? -11.678 -2.970 5.593 1.00 90.25 98 ARG A C 1
ATOM 791 O O . ARG A 1 98 ? -12.530 -2.566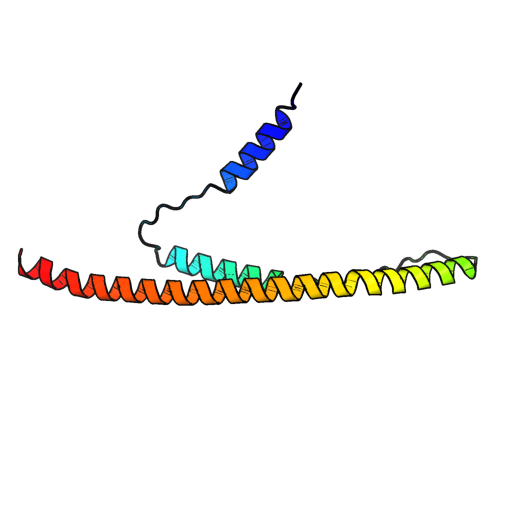 6.378 1.00 90.25 98 ARG A O 1
ATOM 798 N N . ASP A 1 99 ? -11.407 -4.254 5.402 1.00 91.81 99 ASP A N 1
ATOM 799 C CA . ASP A 1 99 ? -12.139 -5.329 6.074 1.00 91.81 99 ASP A CA 1
ATOM 800 C C . ASP A 1 99 ? -11.896 -5.277 7.589 1.00 91.81 99 ASP A C 1
ATOM 802 O O . ASP A 1 99 ? -12.843 -5.164 8.367 1.00 91.81 99 ASP A O 1
ATOM 806 N N . LEU A 1 100 ? -10.626 -5.190 8.010 1.00 90.44 100 LEU A N 1
ATOM 807 C CA . LEU A 1 100 ? -10.248 -5.015 9.420 1.00 90.44 100 LEU A CA 1
ATOM 808 C C . LEU A 1 100 ? -10.894 -3.778 10.051 1.00 90.44 100 LEU A C 1
ATOM 810 O O . LEU A 1 100 ? -11.290 -3.796 11.216 1.00 90.44 100 LEU A O 1
ATOM 814 N N . ARG A 1 101 ? -10.993 -2.683 9.293 1.00 87.62 101 ARG A N 1
ATOM 815 C CA . ARG A 1 101 ? -11.658 -1.457 9.738 1.00 87.62 101 ARG A CA 1
ATOM 816 C C . ARG A 1 101 ? -13.149 -1.690 9.969 1.00 87.62 101 ARG A C 1
ATOM 818 O O . ARG A 1 101 ? -13.660 -1.272 11.001 1.00 87.62 101 ARG A O 1
ATOM 825 N N . SER A 1 102 ? -13.818 -2.346 9.025 1.00 88.06 102 SER A N 1
ATOM 826 C CA . SER A 1 102 ? -15.246 -2.655 9.112 1.00 88.06 102 SER A CA 1
ATOM 827 C C . SER A 1 102 ? -15.556 -3.542 10.317 1.00 88.06 102 SER A C 1
ATOM 829 O O . SER A 1 102 ? -16.501 -3.273 11.054 1.00 88.06 102 SER A O 1
ATOM 831 N N . GLU A 1 103 ? -14.747 -4.577 10.547 1.00 89.06 103 GLU A N 1
ATOM 832 C CA . GLU A 1 103 ? -14.880 -5.448 11.720 1.00 89.06 103 GLU A CA 1
ATOM 833 C C . GLU A 1 103 ? -14.665 -4.673 13.023 1.00 89.06 103 GLU A C 1
ATOM 835 O O . GLU A 1 103 ? -15.404 -4.846 13.992 1.00 89.06 103 GLU A O 1
ATOM 840 N N . ASN A 1 104 ? -13.676 -3.776 13.046 1.00 87.94 104 ASN A N 1
ATOM 841 C CA . ASN A 1 104 ? -13.404 -2.948 14.212 1.00 87.94 104 ASN A CA 1
ATOM 842 C C . ASN A 1 104 ? -14.567 -1.992 14.517 1.00 87.94 104 ASN A C 1
ATOM 844 O O . ASN A 1 104 ? -15.003 -1.918 15.663 1.00 87.94 104 ASN A O 1
ATOM 848 N N . ASP A 1 105 ? -15.107 -1.313 13.502 1.00 86.12 105 ASP A N 1
ATOM 849 C CA . ASP A 1 105 ? -16.252 -0.414 13.663 1.00 86.12 105 ASP A CA 1
ATOM 850 C C . ASP A 1 105 ? -17.477 -1.189 14.216 1.00 86.12 105 ASP A C 1
ATOM 852 O O . ASP A 1 105 ? -18.112 -0.732 15.169 1.00 86.12 105 ASP A O 1
ATOM 856 N N . ALA A 1 106 ? -17.739 -2.409 13.726 1.00 87.56 106 ALA A N 1
ATOM 857 C CA . ALA A 1 106 ? -18.815 -3.270 14.232 1.00 87.56 106 ALA A CA 1
ATOM 858 C C . ALA A 1 106 ? -18.629 -3.671 15.710 1.00 87.56 106 ALA A C 1
ATOM 860 O O . ALA A 1 106 ? -19.568 -3.577 16.504 1.00 87.56 106 ALA A O 1
ATOM 861 N N . LEU A 1 107 ? -17.412 -4.060 16.108 1.00 87.38 107 LEU A N 1
ATOM 862 C CA . LEU A 1 107 ? -17.096 -4.378 17.508 1.00 87.38 107 LEU A CA 1
ATOM 863 C C . LEU A 1 107 ? -17.263 -3.160 18.423 1.00 87.38 107 LEU A C 1
ATOM 865 O O . LEU A 1 107 ? -17.733 -3.282 19.554 1.00 87.38 107 LEU A O 1
ATOM 869 N N . HIS A 1 108 ? -16.890 -1.974 17.946 1.00 82.81 108 HIS A N 1
ATOM 870 C CA . HIS A 1 108 ? -17.058 -0.734 18.696 1.00 82.81 108 HIS A CA 1
ATOM 871 C C . HIS A 1 108 ? -18.533 -0.397 18.939 1.00 82.81 108 HIS A C 1
ATOM 873 O O . HIS A 1 108 ? -18.891 -0.002 20.052 1.00 82.81 108 HIS A O 1
ATOM 879 N N . GLU A 1 109 ? -19.393 -0.592 17.937 1.00 87.19 109 GLU A N 1
ATOM 880 C CA . GLU A 1 109 ? -20.841 -0.450 18.104 1.00 87.19 109 GLU A CA 1
ATOM 881 C C . GLU A 1 109 ? -21.403 -1.456 19.110 1.00 87.19 109 GLU A C 1
ATOM 883 O O . GLU A 1 109 ? -22.225 -1.096 19.953 1.00 87.19 109 GLU A O 1
ATOM 888 N N . GLU A 1 110 ? -20.949 -2.708 19.062 1.00 87.62 110 GLU A N 1
ATOM 889 C CA . GLU A 1 110 ? -21.386 -3.740 19.999 1.00 87.62 110 GLU A CA 1
ATOM 890 C C . GLU A 1 110 ? -20.983 -3.402 21.440 1.00 87.62 110 GLU A C 1
ATOM 892 O O . GLU A 1 110 ? -21.819 -3.441 22.345 1.00 87.62 110 GLU A O 1
ATOM 897 N N . VAL A 1 111 ? -19.739 -2.967 21.657 1.00 89.19 111 VAL A N 1
ATOM 898 C CA . VAL A 1 111 ? -19.266 -2.508 22.971 1.00 89.19 111 VAL A CA 1
ATOM 899 C C . VAL A 1 111 ? -20.076 -1.309 23.467 1.00 89.19 111 VAL A C 1
ATOM 901 O O . VAL A 1 111 ? -20.413 -1.256 24.651 1.00 89.19 111 VAL A O 1
ATOM 904 N N . ALA A 1 112 ? -20.408 -0.354 22.594 1.00 86.31 112 ALA A N 1
ATOM 905 C CA . ALA A 1 112 ? -21.235 0.794 22.960 1.00 86.31 112 ALA A CA 1
ATOM 906 C C . ALA A 1 112 ? -22.639 0.356 23.408 1.00 86.31 112 ALA A C 1
ATOM 908 O O . ALA A 1 112 ? -23.084 0.755 24.485 1.00 86.31 112 ALA A O 1
ATOM 909 N N . ARG A 1 113 ? -23.288 -0.541 22.651 1.00 88.31 113 ARG A N 1
ATOM 910 C CA . ARG A 1 113 ? -24.601 -1.108 23.006 1.00 88.31 113 ARG A CA 1
ATOM 911 C C . ARG A 1 113 ? -24.562 -1.876 24.325 1.00 88.31 113 ARG A C 1
ATOM 913 O O . ARG A 1 113 ? -25.482 -1.765 25.128 1.00 88.31 113 ARG A O 1
ATOM 920 N N . LEU A 1 114 ? -23.516 -2.670 24.562 1.00 89.44 114 LEU A N 1
ATOM 921 C CA . LEU A 1 114 ? -23.368 -3.430 25.806 1.00 89.44 114 LEU A CA 1
ATOM 922 C C . LEU A 1 114 ? -23.150 -2.511 27.012 1.00 89.44 114 LEU A C 1
ATOM 924 O O . LEU A 1 114 ? -23.744 -2.740 28.061 1.00 89.44 114 LEU A O 1
ATOM 928 N N . ARG A 1 115 ? -22.352 -1.447 26.863 1.00 86.81 115 ARG A N 1
ATOM 929 C CA . ARG A 1 115 ? -22.172 -0.435 27.916 1.00 86.81 115 ARG A CA 1
ATOM 930 C C . ARG A 1 115 ? -23.476 0.276 28.253 1.00 86.81 115 ARG A C 1
ATOM 932 O O . ARG A 1 115 ? -23.786 0.420 29.431 1.00 86.81 115 ARG A O 1
ATOM 939 N N . GLU A 1 116 ? -24.245 0.668 27.242 1.00 88.25 116 GLU A N 1
ATOM 940 C CA . GLU A 1 116 ? -25.549 1.309 27.435 1.00 88.25 116 GLU A CA 1
ATOM 941 C C . GLU A 1 116 ? -26.542 0.392 28.160 1.00 88.25 116 GLU A C 1
ATOM 943 O O . GLU A 1 116 ? -27.329 0.873 28.961 1.00 88.25 116 GLU A O 1
ATOM 948 N N . ARG A 1 117 ? -26.479 -0.931 27.953 1.00 85.75 117 ARG A N 1
ATOM 949 C CA . ARG A 1 117 ? -27.309 -1.903 28.690 1.00 85.75 117 ARG A CA 1
ATOM 950 C C . ARG A 1 117 ? -26.901 -2.097 30.150 1.00 85.75 117 ARG A C 1
ATOM 952 O O . ARG A 1 117 ? -27.751 -2.459 30.951 1.00 85.75 117 ARG A O 1
ATOM 959 N N . LEU A 1 118 ? -25.629 -1.891 30.493 1.00 84.00 118 LEU A N 1
ATOM 960 C CA . LEU A 1 118 ? -25.112 -2.099 31.853 1.00 84.00 118 LEU 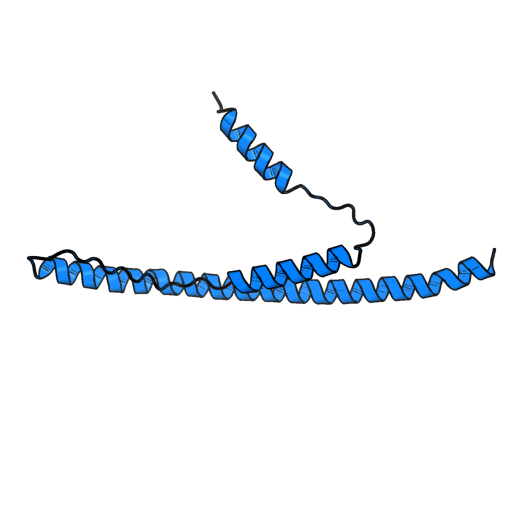A CA 1
ATOM 961 C C . LEU A 1 118 ? -25.287 -0.866 32.759 1.00 84.00 118 LEU A C 1
ATOM 963 O O . LEU A 1 118 ? -25.542 -1.017 33.949 1.00 84.00 118 LEU A O 1
ATOM 967 N N . GLN A 1 119 ? -25.214 0.351 32.210 1.00 75.50 119 GLN A N 1
ATOM 968 C CA . GLN A 1 119 ? -25.440 1.597 32.962 1.00 75.50 119 GLN A CA 1
ATOM 969 C C . GLN A 1 119 ? -26.832 1.768 33.632 1.00 75.50 119 GLN A C 1
ATOM 971 O O . GLN A 1 119 ? -26.882 2.370 34.710 1.00 75.50 119 GLN A O 1
ATOM 976 N N . PRO A 1 120 ? -27.965 1.283 33.081 1.00 61.62 120 PRO A N 1
ATOM 977 C CA . PRO A 1 120 ? -29.269 1.392 33.741 1.00 61.62 120 PRO A CA 1
ATOM 978 C C . PRO A 1 120 ? -29.409 0.492 34.978 1.00 61.62 120 PRO A C 1
ATOM 980 O O . PRO A 1 120 ? -30.185 0.822 35.868 1.00 61.62 120 PRO A O 1
ATOM 983 N N . GLU A 1 121 ? -28.655 -0.607 35.074 1.00 59.03 121 GLU A N 1
ATOM 984 C CA . GLU A 1 121 ? -28.686 -1.498 36.245 1.00 59.03 121 GLU A CA 1
ATOM 985 C C . GLU A 1 121 ? -27.948 -0.865 37.438 1.00 59.03 121 GLU A C 1
ATOM 987 O O . GLU A 1 121 ? -28.478 -0.839 38.546 1.00 59.03 121 GLU A O 1
ATOM 992 N N . GLU A 1 122 ? -26.772 -0.259 37.214 1.00 57.50 122 GLU A N 1
ATOM 993 C CA . GLU A 1 122 ? -25.997 0.402 38.282 1.00 57.50 122 GLU A CA 1
ATOM 994 C C . GLU A 1 122 ? -26.717 1.623 38.879 1.00 57.50 122 GLU A C 1
ATOM 996 O O . GLU A 1 122 ? -26.577 1.901 40.069 1.00 57.50 122 GLU A O 1
ATOM 1001 N N . SER A 1 123 ? -27.518 2.331 38.077 1.00 56.84 123 SER A N 1
ATOM 1002 C CA . 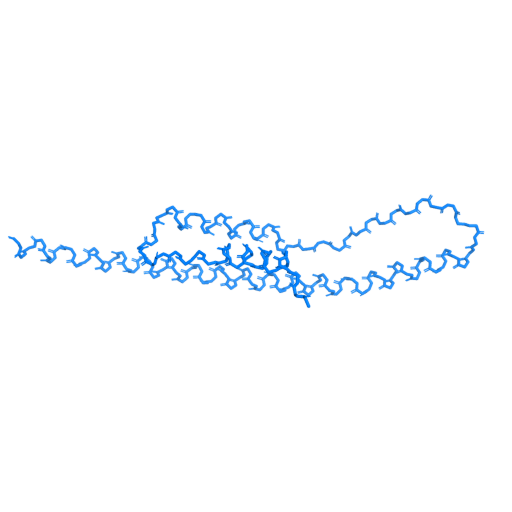SER A 1 123 ? -28.280 3.510 38.515 1.00 56.84 123 SER A CA 1
ATOM 1003 C C . SER A 1 123 ? -29.605 3.180 39.216 1.00 56.84 123 SER A C 1
ATOM 1005 O O . SER A 1 123 ? -30.179 4.063 39.847 1.00 56.84 123 SER A O 1
ATOM 1007 N N . ALA A 1 124 ? -30.074 1.928 39.159 1.00 58.56 124 ALA A N 1
ATOM 1008 C CA . ALA A 1 124 ? -31.250 1.458 39.898 1.00 58.56 124 ALA A CA 1
ATOM 1009 C C . ALA A 1 124 ? -30.908 0.877 41.288 1.00 58.56 124 ALA A C 1
ATOM 1011 O O . ALA A 1 124 ? -31.801 0.702 42.117 1.00 58.56 124 ALA A O 1
ATOM 1012 N N . THR A 1 125 ? -29.631 0.574 41.546 1.00 54.88 125 THR A N 1
ATOM 1013 C CA . THR A 1 125 ? -29.138 -0.000 42.815 1.00 54.88 125 THR A CA 1
ATOM 1014 C C . THR A 1 125 ? -28.365 0.973 43.714 1.00 54.88 125 THR A C 1
ATOM 1016 O O . THR A 1 125 ? -27.911 0.559 44.782 1.00 54.88 125 THR A O 1
ATOM 1019 N N . ALA A 1 126 ? -28.208 2.236 43.305 1.00 48.09 126 ALA A N 1
ATOM 1020 C CA . ALA A 1 126 ? -27.617 3.317 44.106 1.00 48.09 126 ALA A CA 1
ATOM 1021 C C . ALA A 1 126 ? -28.706 4.221 44.700 1.00 48.09 126 ALA A C 1
ATOM 1023 O O . ALA A 1 126 ? -28.547 4.627 45.874 1.00 48.09 126 ALA A O 1
#

pLDDT: mean 74.72, std 12.98, range [48.09, 92.19]

Mean predicted aligned error: 14.54 Å

Solvent-accessible surface area (backbone atoms only — not comparable to full-atom values): 7594 Å² total; per-residue (Å²): 138,81,65,68,67,58,55,55,50,51,52,54,54,52,60,69,68,64,72,73,71,72,92,60,80,84,46,73,67,58,55,50,54,50,51,57,51,51,53,51,50,60,69,64,38,67,66,79,80,82,73,84,82,79,75,92,68,91,77,92,47,73,66,59,54,50,50,53,53,49,50,53,52,52,49,50,65,59,48,46,60,53,38,52,50,48,32,53,49,39,50,52,53,52,49,52,53,50,51,56,47,52,55,48,53,53,51,51,52,50,52,52,55,53,51,62,64,51,54,62,58,60,68,73,77,112

Sequence (126 aa):
MRDERVERQYQRLWSAIQVRRPLGGMDAASMDAGKVRLEEAARLATVNAHWGIATDIPIVTRAVVLWRRGMRVLLRWYINPIVEQQNAYNLSVLNALRDLRSENDALHEEVARLRERLQPEESATA

Radius of gyration: 26.61 Å; Cα contacts (8 Å, |Δi|>4): 21; chains: 1; bounding box: 66×22×81 Å

Secondary structure (DSSP, 8-state):
---HHHHHHHHHHHHHH------S---HHHHHHHHHHHHHHHHHSPPP-------------HHHHHHHHHHHHHHHHHHHHHHHHHHHHHHHHHHHHHHHHHHHHHHHHHHHHHHHHHHHHHTT--